Protein AF-A0AAD1WAE6-F1 (afdb_monomer)

Structure (mmCIF, N/CA/C/O backbone):
data_AF-A0AAD1WAE6-F1
#
_entry.id   AF-A0AAD1WAE6-F1
#
loop_
_atom_site.group_PDB
_atom_site.id
_atom_site.type_symbol
_atom_site.label_atom_id
_a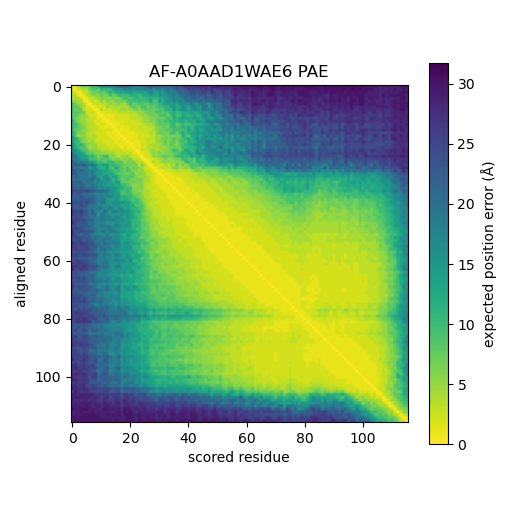tom_site.label_alt_id
_atom_site.label_comp_id
_atom_site.label_asym_id
_atom_site.label_entity_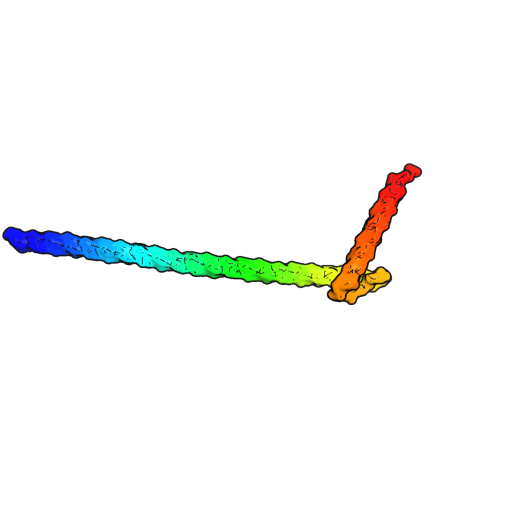id
_atom_site.label_seq_id
_atom_site.pdbx_PDB_ins_code
_atom_site.Cartn_x
_atom_site.Cartn_y
_atom_site.Cartn_z
_atom_site.occupancy
_atom_site.B_iso_or_equiv
_atom_site.auth_seq_id
_atom_site.auth_comp_id
_atom_site.auth_asym_id
_atom_site.auth_atom_id
_atom_site.pdbx_PDB_model_num
ATOM 1 N N . MET A 1 1 ? -56.418 5.401 68.985 1.00 54.66 1 MET A N 1
ATOM 2 C CA . MET A 1 1 ? -55.978 6.412 67.993 1.00 54.66 1 MET A CA 1
ATOM 3 C C . MET A 1 1 ? -54.456 6.433 67.791 1.00 54.66 1 MET A C 1
ATOM 5 O O . MET A 1 1 ? -54.043 6.618 66.658 1.00 54.66 1 MET A O 1
ATOM 9 N N . GLN A 1 2 ? -53.623 6.135 68.802 1.00 54.47 2 GLN A N 1
ATOM 10 C CA . GLN A 1 2 ? -52.150 6.097 68.654 1.00 54.47 2 GLN A CA 1
ATOM 11 C C . GLN A 1 2 ? -51.602 4.968 67.745 1.00 54.47 2 GLN A C 1
ATOM 13 O O . GLN A 1 2 ? -50.632 5.178 67.026 1.00 54.47 2 GLN A O 1
ATOM 18 N N . SER A 1 3 ? -52.222 3.780 67.698 1.00 54.56 3 SER A N 1
ATOM 19 C CA . SER A 1 3 ? -51.707 2.652 66.888 1.00 54.56 3 SER A CA 1
ATOM 20 C C . SER A 1 3 ? -51.822 2.854 65.368 1.00 54.56 3 SER A C 1
ATOM 22 O O . SER A 1 3 ? -51.028 2.311 64.603 1.00 54.56 3 SER A O 1
ATOM 24 N N . THR A 1 4 ? -52.781 3.656 64.905 1.00 58.00 4 THR A N 1
ATOM 25 C CA . THR A 1 4 ? -52.987 3.966 63.480 1.00 58.00 4 THR A CA 1
ATOM 26 C C . THR A 1 4 ? -51.960 4.963 62.930 1.00 58.00 4 THR A C 1
ATOM 28 O O . THR A 1 4 ? -51.526 4.805 61.791 1.00 58.00 4 THR A O 1
ATOM 31 N N . GLU A 1 5 ? -51.497 5.924 63.737 1.00 59.19 5 GLU A N 1
ATOM 32 C CA . GLU A 1 5 ? -50.452 6.889 63.341 1.00 59.19 5 GLU A CA 1
ATOM 33 C C . GLU A 1 5 ? -49.069 6.240 63.226 1.00 59.19 5 GLU A C 1
ATOM 35 O O . GLU A 1 5 ? -48.353 6.476 62.253 1.00 59.19 5 GLU A O 1
ATOM 40 N N . VAL A 1 6 ? -48.720 5.342 64.154 1.00 66.25 6 VAL A N 1
ATOM 41 C CA . VAL A 1 6 ? -47.452 4.587 64.111 1.00 66.25 6 VAL A CA 1
ATOM 42 C C . VAL A 1 6 ? -47.369 3.724 62.845 1.00 66.25 6 VAL A C 1
ATOM 44 O O . VAL A 1 6 ? -46.331 3.655 62.188 1.00 66.25 6 VAL A O 1
ATOM 47 N N . THR A 1 7 ? -48.488 3.114 62.449 1.00 67.50 7 THR A N 1
ATOM 48 C CA . THR A 1 7 ? -48.565 2.274 61.244 1.00 67.50 7 THR A CA 1
ATOM 49 C C . THR A 1 7 ? -48.437 3.098 59.955 1.00 67.50 7 THR A C 1
ATOM 51 O O . THR A 1 7 ? -47.835 2.640 58.981 1.00 67.50 7 THR A O 1
ATOM 54 N N . ALA A 1 8 ? -48.966 4.325 59.940 1.00 72.00 8 ALA A N 1
ATOM 55 C CA . ALA A 1 8 ? -48.829 5.248 58.814 1.00 72.00 8 ALA A CA 1
ATOM 56 C C . ALA A 1 8 ? -47.385 5.760 58.661 1.00 72.00 8 ALA A C 1
ATOM 58 O O . ALA A 1 8 ? -46.851 5.750 57.549 1.00 72.00 8 ALA A O 1
ATOM 59 N N . GLY A 1 9 ? -46.727 6.110 59.772 1.00 78.88 9 GLY A N 1
ATOM 60 C CA . GLY A 1 9 ? -45.317 6.514 59.788 1.00 78.88 9 GLY A CA 1
ATOM 61 C C . GLY A 1 9 ? -44.381 5.407 59.294 1.00 78.88 9 GLY A C 1
ATOM 62 O O . GLY A 1 9 ? -43.537 5.645 58.432 1.00 78.88 9 GLY A O 1
ATOM 63 N N . LEU A 1 10 ? -44.590 4.164 59.743 1.00 80.12 10 LEU A N 1
ATOM 64 C CA . LEU A 1 10 ? -43.820 3.004 59.274 1.00 80.12 10 LEU A CA 1
ATOM 65 C C . LEU A 1 10 ? -43.978 2.759 57.766 1.00 80.12 10 LEU A C 1
ATOM 67 O O . LEU A 1 10 ? -42.992 2.475 57.086 1.00 80.12 10 LEU A O 1
ATOM 71 N N . LYS A 1 11 ? -45.195 2.898 57.219 1.00 78.44 11 LYS A N 1
ATOM 72 C CA . LYS A 1 11 ? -45.441 2.768 55.771 1.00 78.44 11 LYS A CA 1
ATOM 73 C C . LYS A 1 11 ? -44.737 3.857 54.961 1.00 78.44 11 LYS A C 1
ATOM 75 O O . LYS A 1 11 ? -44.166 3.551 53.914 1.00 78.44 11 LYS A O 1
ATOM 80 N N . GLN A 1 12 ? -44.763 5.103 55.435 1.00 86.56 12 GLN A N 1
ATOM 81 C CA . GLN A 1 12 ? -44.077 6.217 54.777 1.00 86.56 12 GLN A CA 1
ATOM 82 C C . GLN A 1 12 ? -42.562 5.985 54.727 1.00 86.56 12 GLN A C 1
ATOM 84 O O . GLN A 1 12 ? -41.936 6.168 53.680 1.00 86.56 12 GLN A O 1
ATOM 89 N N . ASP A 1 13 ? -41.981 5.524 55.833 1.00 86.81 13 ASP A N 1
ATOM 90 C CA . ASP A 1 13 ? -40.538 5.333 55.950 1.00 86.81 13 ASP A CA 1
ATOM 91 C C . ASP A 1 13 ? -40.041 4.115 55.142 1.00 86.81 13 ASP A C 1
ATOM 93 O O . ASP A 1 13 ? -38.991 4.173 54.496 1.00 86.81 13 ASP A O 1
ATOM 97 N N . LEU A 1 14 ? -40.839 3.041 55.067 1.00 84.44 14 LEU A N 1
ATOM 98 C CA . LEU A 1 14 ? -40.616 1.911 54.150 1.00 84.44 14 LEU A CA 1
ATOM 99 C C . LEU A 1 14 ? -40.656 2.342 52.678 1.00 84.44 14 LEU A C 1
ATOM 101 O O . LEU A 1 14 ? -39.777 1.964 51.900 1.00 84.44 14 LEU A O 1
ATOM 105 N N . GLY A 1 15 ? -41.642 3.160 52.296 1.00 83.19 15 GLY A N 1
ATOM 106 C CA . GLY A 1 15 ? -41.752 3.688 50.934 1.00 83.19 15 GLY A CA 1
ATOM 107 C C . GLY A 1 15 ? -40.551 4.552 50.544 1.00 83.19 15 GLY A C 1
ATOM 108 O O . GLY A 1 15 ? -40.018 4.421 49.439 1.00 83.19 15 GLY A O 1
ATOM 109 N N . ARG A 1 16 ? -40.069 5.388 51.471 1.00 87.56 16 ARG A N 1
ATOM 110 C CA . ARG A 1 16 ? -38.866 6.206 51.280 1.00 87.56 16 ARG A CA 1
ATOM 111 C C . ARG A 1 16 ? -37.616 5.341 51.083 1.00 87.56 16 ARG A C 1
ATOM 113 O O . ARG A 1 16 ? -36.928 5.513 50.077 1.00 87.56 16 ARG A O 1
ATOM 120 N N . LYS A 1 17 ? -37.375 4.359 51.961 1.00 85.44 17 LYS A N 1
ATOM 121 C CA . LYS A 1 17 ? -36.233 3.427 51.851 1.00 85.44 17 LYS A CA 1
ATOM 122 C C . LYS A 1 17 ? -36.246 2.635 50.544 1.00 85.44 17 LYS A C 1
ATOM 124 O O . LYS A 1 17 ? -35.204 2.481 49.911 1.00 85.44 17 LYS A O 1
ATOM 129 N N . HIS A 1 18 ? -37.416 2.171 50.099 1.00 83.56 18 HIS A N 1
ATOM 130 C CA . HIS A 1 18 ? -37.528 1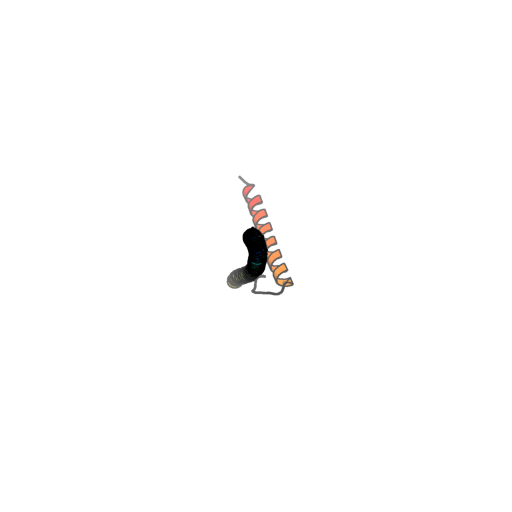.483 48.813 1.00 83.56 18 HIS A CA 1
ATOM 131 C C . HIS A 1 18 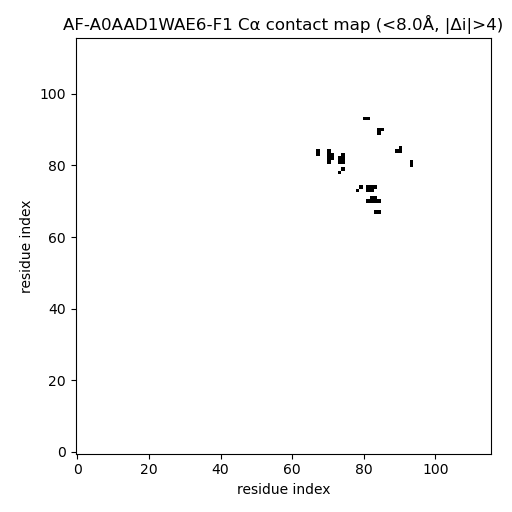? -37.161 2.412 47.645 1.00 83.56 18 HIS A C 1
ATOM 133 O O . HIS A 1 18 ? -36.404 2.007 46.759 1.00 83.56 18 HIS A O 1
ATOM 139 N N . LYS A 1 19 ? -37.657 3.654 47.641 1.00 81.25 19 LYS A N 1
ATOM 140 C CA . LYS A 1 19 ? -37.374 4.628 46.577 1.00 81.25 19 LYS A CA 1
ATOM 141 C C . LYS A 1 19 ? -35.886 4.994 46.514 1.00 81.25 19 LYS A C 1
ATOM 143 O O . LYS A 1 19 ? -35.329 5.078 45.421 1.00 81.25 19 LYS A O 1
ATOM 148 N N . GLU A 1 20 ? -35.237 5.145 47.667 1.00 83.19 20 GLU A N 1
ATOM 149 C CA . GLU A 1 20 ? -33.788 5.373 47.784 1.00 83.19 20 GLU A CA 1
ATOM 150 C C . GLU A 1 20 ? -32.978 4.177 47.253 1.00 83.19 20 GLU A C 1
ATOM 152 O O . GLU A 1 20 ? -32.089 4.356 46.416 1.00 83.19 20 GLU A O 1
ATOM 157 N N . ALA A 1 21 ? -33.337 2.949 47.644 1.00 73.19 21 ALA A N 1
ATOM 158 C CA . ALA A 1 21 ? -32.698 1.728 47.145 1.00 73.19 21 ALA A CA 1
ATOM 159 C C . ALA A 1 21 ? -32.877 1.555 45.623 1.00 73.19 21 ALA A C 1
ATOM 161 O O . ALA A 1 21 ? -31.933 1.211 44.909 1.00 73.19 21 ALA A O 1
ATOM 162 N N . GLN A 1 22 ? -34.069 1.856 45.101 1.00 74.50 22 GLN A N 1
ATOM 163 C CA . GLN A 1 22 ? -34.356 1.804 43.667 1.00 74.50 22 GLN A CA 1
ATOM 164 C C . GLN A 1 22 ? -33.536 2.843 42.887 1.00 74.50 22 GLN A C 1
ATOM 166 O O . GLN A 1 22 ? -33.040 2.546 41.798 1.00 74.50 22 GLN A O 1
ATOM 171 N N . GLN A 1 23 ? -33.375 4.053 43.425 1.00 80.69 23 GLN A N 1
ATOM 172 C CA . GLN A 1 23 ? -32.588 5.107 42.788 1.00 80.69 23 GLN A CA 1
ATOM 173 C C . GLN A 1 23 ? -31.095 4.757 42.750 1.00 80.69 23 GLN A C 1
ATOM 175 O O . GLN A 1 23 ? -30.458 4.941 41.714 1.00 80.69 23 GLN A O 1
ATOM 180 N N . SER A 1 24 ? -30.565 4.184 43.833 1.00 73.00 24 SER A N 1
ATOM 181 C CA . SER A 1 24 ? -29.182 3.694 43.895 1.00 73.00 24 SER A CA 1
ATOM 182 C C . SER A 1 24 ? -28.916 2.579 42.869 1.00 73.00 24 SER A C 1
ATOM 184 O O . SER A 1 24 ? -27.917 2.612 42.144 1.00 73.00 24 SER A O 1
ATOM 186 N N . CYS A 1 25 ? -29.855 1.640 42.716 1.00 69.75 25 CYS A N 1
ATOM 187 C CA . CYS A 1 25 ? -29.758 0.582 41.710 1.00 69.75 25 CYS A CA 1
ATOM 188 C C . CYS A 1 25 ? -29.768 1.143 40.274 1.00 69.75 25 CYS A C 1
ATOM 190 O O . CYS A 1 25 ? -28.963 0.726 39.442 1.00 69.75 25 CYS A O 1
ATOM 192 N N . LYS A 1 26 ? -30.597 2.158 39.984 1.00 77.69 26 LYS A N 1
ATOM 193 C CA . LYS A 1 26 ? -30.599 2.840 38.674 1.00 77.69 26 LYS A CA 1
ATOM 194 C C . LYS A 1 26 ? -29.253 3.489 38.357 1.00 77.69 26 LYS A C 1
ATOM 196 O O . LYS A 1 26 ? -28.755 3.338 37.244 1.00 77.69 26 LYS A O 1
ATOM 201 N N . THR A 1 27 ? -28.654 4.193 39.317 1.00 75.06 27 THR A N 1
ATOM 202 C CA . THR A 1 27 ? -27.348 4.839 39.117 1.00 75.06 27 THR A CA 1
ATOM 203 C C . THR A 1 27 ? -26.231 3.820 38.913 1.00 75.06 27 THR A C 1
ATOM 205 O O . THR A 1 27 ? -25.389 4.016 38.039 1.00 75.06 27 THR A O 1
ATOM 208 N N . HIS A 1 28 ? -26.262 2.705 39.649 1.00 78.44 28 HIS A N 1
ATOM 209 C CA . HIS A 1 28 ? -25.283 1.629 39.516 1.00 78.44 28 HIS A CA 1
ATOM 210 C C . HIS A 1 28 ? -25.392 0.911 38.163 1.00 78.44 28 HIS A C 1
ATOM 212 O O . HIS A 1 28 ? -24.392 0.731 37.467 1.00 78.44 28 HIS A O 1
ATOM 218 N N . ASN A 1 29 ? -26.610 0.583 37.726 1.00 83.06 29 ASN A N 1
ATOM 219 C CA . ASN A 1 29 ? -26.836 -0.040 36.421 1.00 83.06 29 ASN A CA 1
ATOM 220 C C . ASN A 1 29 ? -26.363 0.872 35.281 1.00 83.06 29 ASN A C 1
ATOM 222 O O . ASN A 1 29 ? -25.728 0.405 34.337 1.00 83.06 29 ASN A O 1
ATOM 226 N N . MET A 1 30 ? -26.591 2.184 35.400 1.00 84.69 30 MET A N 1
ATOM 227 C CA . MET A 1 30 ? -26.072 3.153 34.436 1.00 84.69 30 MET A CA 1
ATOM 228 C C . MET A 1 30 ? -24.545 3.245 34.440 1.00 84.69 30 MET A C 1
ATOM 230 O O . MET A 1 30 ? -23.956 3.379 33.367 1.00 84.69 30 MET A O 1
ATOM 234 N N . SER A 1 31 ? -23.887 3.168 35.601 1.00 85.94 31 SER A N 1
ATOM 235 C CA . SER A 1 31 ? -22.419 3.166 35.650 1.00 85.94 31 SER A CA 1
ATOM 236 C C . SER A 1 31 ? -21.825 1.905 35.028 1.00 85.94 31 SER A C 1
ATOM 238 O O . SER A 1 31 ? -20.862 2.000 34.273 1.00 85.94 31 SER A O 1
ATOM 240 N N . VAL A 1 32 ? -22.432 0.740 35.277 1.00 90.12 32 VAL A N 1
ATOM 241 C CA . VAL A 1 32 ? -21.994 -0.537 34.694 1.00 90.12 32 VAL A CA 1
ATOM 242 C C . VAL A 1 32 ? -22.163 -0.521 33.177 1.00 90.12 32 VAL A C 1
ATOM 244 O O . VAL A 1 32 ? -21.236 -0.887 32.457 1.00 90.12 32 VAL A O 1
ATOM 247 N N . LEU A 1 33 ? -23.305 -0.036 32.683 1.00 89.00 33 LEU A N 1
ATOM 248 C CA . LEU A 1 33 ? -23.568 0.056 31.249 1.00 89.00 33 LEU A CA 1
ATOM 249 C C . LEU A 1 33 ? -22.589 1.006 30.547 1.00 89.00 33 LEU A C 1
ATOM 251 O O . LEU A 1 33 ? -22.041 0.652 29.508 1.00 89.00 33 LEU A O 1
ATOM 255 N N . LYS A 1 34 ? -22.313 2.179 31.132 1.00 90.44 34 LYS A N 1
ATOM 256 C CA . LYS A 1 34 ? -21.314 3.115 30.593 1.00 90.44 34 LYS A CA 1
ATOM 257 C C . LYS A 1 34 ? -19.913 2.511 30.574 1.00 90.44 34 LYS A C 1
ATOM 259 O O . LYS A 1 34 ? -19.212 2.662 29.583 1.00 90.44 34 LYS A O 1
ATOM 264 N N . ALA A 1 35 ? -19.516 1.806 31.632 1.00 91.25 35 ALA A N 1
ATOM 265 C CA . ALA A 1 35 ? -18.216 1.140 31.686 1.00 91.25 35 ALA A CA 1
ATOM 266 C C . ALA A 1 35 ? -18.102 -0.004 30.663 1.00 91.25 35 ALA A C 1
ATOM 268 O O . ALA A 1 35 ? -17.034 -0.226 30.100 1.00 91.25 35 ALA A O 1
ATOM 269 N N . ALA A 1 36 ? -19.191 -0.731 30.402 1.00 91.38 36 ALA A N 1
ATOM 270 C CA . ALA A 1 36 ? -19.236 -1.724 29.334 1.00 91.38 36 ALA A CA 1
ATOM 271 C C . ALA A 1 36 ? -19.112 -1.057 27.957 1.00 91.38 36 ALA A C 1
ATOM 273 O O . ALA A 1 36 ? -18.220 -1.416 27.201 1.00 91.38 36 ALA A O 1
ATOM 274 N N . GLN A 1 37 ? -19.922 -0.033 27.673 1.00 93.62 37 GLN A N 1
ATOM 275 C CA . GLN A 1 37 ? -19.868 0.708 26.410 1.00 93.62 37 GLN A CA 1
ATOM 276 C C . GLN A 1 37 ? -18.489 1.334 26.157 1.00 93.62 37 GLN A C 1
ATOM 278 O O . GLN A 1 37 ? -18.003 1.288 25.033 1.00 93.62 37 GLN A O 1
ATOM 283 N N . GLN A 1 38 ? -17.853 1.892 27.190 1.00 94.69 38 GLN A N 1
ATOM 284 C CA . GLN A 1 38 ? -16.517 2.475 27.081 1.00 94.69 38 GLN A CA 1
ATOM 285 C C . GLN A 1 38 ? -15.469 1.414 26.722 1.00 94.69 38 GLN A C 1
ATOM 287 O O . GLN A 1 38 ? -14.671 1.634 25.818 1.00 94.69 38 GLN A O 1
ATOM 292 N N . ARG A 1 39 ? -15.516 0.237 27.361 1.00 95.62 39 ARG A N 1
ATOM 293 C CA . ARG A 1 39 ? -14.619 -0.880 27.022 1.00 95.62 39 ARG A CA 1
ATOM 294 C C . ARG A 1 39 ? -14.846 -1.407 25.608 1.00 95.62 39 ARG A C 1
ATOM 296 O O . ARG A 1 39 ? -13.879 -1.704 24.916 1.00 95.62 39 ARG A O 1
ATOM 303 N N . GLU A 1 40 ? -16.101 -1.513 25.176 1.00 95.12 40 GLU A N 1
ATOM 304 C CA . GLU A 1 40 ? -16.429 -1.915 23.803 1.00 95.12 40 GLU A CA 1
ATOM 305 C C . GLU A 1 40 ? -15.905 -0.895 22.784 1.00 95.12 40 GLU A C 1
ATOM 307 O O . GLU A 1 40 ? -15.336 -1.280 21.765 1.00 95.12 40 GLU A O 1
ATOM 312 N N . LEU A 1 41 ? -16.036 0.404 23.075 1.00 95.56 41 LEU A N 1
ATOM 313 C CA . LEU A 1 41 ? -15.513 1.467 22.219 1.00 95.56 41 LEU A CA 1
ATOM 314 C C . LEU A 1 41 ? -13.983 1.416 22.130 1.00 95.56 41 LEU A C 1
ATOM 316 O O . LEU A 1 41 ? -13.441 1.424 21.030 1.00 95.56 41 LEU A O 1
ATOM 320 N N . GLU A 1 42 ? -13.293 1.289 23.263 1.00 96.94 42 GLU A N 1
ATOM 321 C CA . GLU A 1 42 ? -11.831 1.158 23.311 1.00 96.94 42 GLU A CA 1
ATOM 322 C C . GLU A 1 42 ? -11.342 -0.093 22.569 1.00 96.94 42 GLU A C 1
ATOM 324 O O . GLU A 1 42 ? -10.365 -0.038 21.820 1.00 96.94 42 GLU A O 1
ATOM 329 N N . SER A 1 43 ? -12.039 -1.221 22.732 1.00 96.06 43 SER A N 1
ATOM 330 C CA . SER A 1 43 ? -11.729 -2.460 22.016 1.00 96.06 43 SER A CA 1
ATOM 331 C C . SER A 1 43 ? -11.915 -2.302 20.507 1.00 96.06 43 SER A C 1
ATOM 333 O O . SER A 1 43 ? -11.061 -2.736 19.729 1.00 96.06 43 SER A O 1
ATOM 335 N N . LEU A 1 44 ? -12.996 -1.642 20.086 1.00 95.50 44 LEU A N 1
ATOM 336 C CA . LEU A 1 44 ? -13.262 -1.365 18.680 1.00 95.50 44 LEU A CA 1
ATOM 337 C C . LEU A 1 44 ? -12.209 -0.426 18.082 1.00 95.50 44 LEU A C 1
ATOM 339 O O . LEU A 1 44 ? -11.680 -0.718 17.012 1.00 95.50 44 LEU A O 1
ATOM 343 N N . GLU A 1 45 ? -11.865 0.662 18.772 1.00 96.94 45 GLU A N 1
ATOM 344 C CA . GLU A 1 45 ? -10.816 1.594 18.344 1.00 96.94 45 GLU A CA 1
ATOM 345 C C . GLU A 1 45 ? -9.459 0.900 18.210 1.00 96.94 45 GLU A C 1
ATOM 347 O O . GLU A 1 45 ? -8.738 1.130 17.235 1.00 96.94 45 GLU A O 1
ATOM 352 N N . HIS A 1 46 ? -9.115 0.026 19.158 1.00 97.25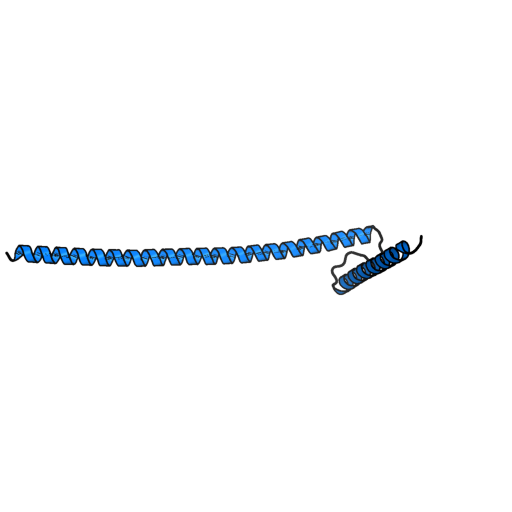 46 HIS A N 1
ATOM 353 C CA . HIS A 1 46 ? -7.902 -0.780 19.078 1.00 97.25 46 HIS A CA 1
ATOM 354 C C . HIS A 1 46 ? -7.927 -1.696 17.850 1.00 97.25 46 HIS A C 1
ATOM 356 O O . HIS A 1 46 ? -6.947 -1.760 17.108 1.00 97.25 46 HIS A O 1
ATOM 362 N N . ARG A 1 47 ? -9.046 -2.385 17.603 1.00 97.75 47 ARG A N 1
ATOM 363 C CA . ARG A 1 47 ? -9.177 -3.290 16.455 1.00 97.75 47 ARG A CA 1
ATOM 364 C C . ARG A 1 47 ? -9.070 -2.548 15.123 1.00 97.75 47 ARG A C 1
ATOM 366 O O . ARG A 1 47 ? -8.352 -3.011 14.249 1.00 97.75 47 ARG A O 1
ATOM 373 N N . ILE A 1 48 ? -9.703 -1.381 14.994 1.00 97.62 48 ILE A N 1
ATOM 374 C CA . ILE A 1 48 ? -9.610 -0.542 13.787 1.00 97.62 48 ILE A CA 1
ATOM 375 C C . ILE A 1 48 ? -8.160 -0.123 13.525 1.00 97.62 48 ILE A C 1
ATOM 377 O O . ILE A 1 48 ? -7.693 -0.209 12.393 1.00 97.62 48 ILE A O 1
ATOM 381 N N . LYS A 1 49 ? -7.428 0.311 14.561 1.00 98.06 49 LYS A N 1
ATOM 382 C CA . LYS A 1 49 ? -6.011 0.687 14.418 1.00 98.06 49 LYS A CA 1
ATOM 383 C C . LYS A 1 49 ? -5.151 -0.490 13.969 1.00 98.06 49 LYS A C 1
ATOM 385 O O . LYS A 1 49 ? -4.278 -0.314 13.125 1.00 98.06 49 LYS A O 1
ATOM 390 N N . GLU A 1 50 ? -5.405 -1.674 14.514 1.00 98.25 50 GLU A N 1
ATOM 391 C CA . GLU A 1 50 ? -4.684 -2.888 14.139 1.00 98.25 50 GLU A CA 1
ATOM 392 C C . GLU A 1 50 ? -4.985 -3.301 12.692 1.00 98.25 50 GLU A C 1
ATOM 394 O O . GLU A 1 50 ? -4.067 -3.571 11.923 1.00 98.25 50 GLU A O 1
ATOM 399 N N . GLU A 1 51 ? -6.260 -3.289 12.295 1.00 97.88 51 GLU A N 1
ATOM 400 C CA . GLU A 1 51 ? -6.687 -3.575 10.922 1.00 97.88 51 GLU A CA 1
ATOM 401 C C . GLU A 1 51 ? -6.086 -2.584 9.921 1.00 97.88 51 GLU A C 1
ATOM 403 O O . GLU A 1 51 ? -5.593 -3.005 8.873 1.00 97.88 51 GLU A O 1
ATOM 408 N N . GLN A 1 52 ? -6.054 -1.291 10.259 1.00 98.19 52 GLN A N 1
ATOM 409 C CA . GLN A 1 52 ? -5.403 -0.276 9.434 1.00 98.19 52 GLN A CA 1
ATOM 410 C C . GLN A 1 52 ? -3.904 -0.556 9.286 1.00 98.19 52 GLN A C 1
ATOM 412 O O . GLN A 1 52 ? -3.391 -0.532 8.171 1.00 98.19 52 GLN A O 1
ATOM 417 N N . ARG A 1 53 ? -3.207 -0.887 10.383 1.00 98.38 53 ARG A N 1
ATOM 418 C CA . ARG A 1 53 ? -1.771 -1.204 10.337 1.00 98.38 53 ARG A CA 1
ATOM 419 C C . ARG A 1 53 ? -1.492 -2.414 9.447 1.00 98.38 53 ARG A C 1
ATOM 421 O O . ARG A 1 53 ? -0.619 -2.352 8.589 1.00 98.38 53 ARG A O 1
ATOM 428 N N . MET A 1 54 ? -2.261 -3.492 9.611 1.00 98.38 54 MET A N 1
ATOM 429 C CA . MET A 1 54 ? -2.127 -4.697 8.784 1.00 98.38 54 MET A CA 1
ATOM 430 C C . MET A 1 54 ? -2.408 -4.413 7.305 1.00 98.38 54 MET A C 1
ATOM 432 O O . MET A 1 54 ? -1.765 -4.991 6.428 1.00 98.38 54 MET A O 1
ATOM 436 N N . MET A 1 55 ? -3.368 -3.532 7.015 1.00 98.44 55 MET A N 1
ATOM 437 C CA . MET A 1 55 ? -3.663 -3.109 5.649 1.00 98.44 55 MET A CA 1
ATOM 438 C C . MET A 1 55 ? -2.487 -2.345 5.038 1.00 98.44 55 MET A C 1
ATOM 440 O O . MET A 1 55 ? -2.078 -2.674 3.927 1.00 98.44 55 MET A O 1
ATOM 444 N N . ASP A 1 56 ? -1.919 -1.380 5.762 1.00 98.56 56 ASP A N 1
ATOM 445 C CA . ASP A 1 56 ? -0.780 -0.586 5.290 1.00 98.56 56 ASP A CA 1
ATOM 446 C C . ASP A 1 56 ? 0.452 -1.473 5.042 1.00 98.56 56 ASP A C 1
ATOM 448 O O . ASP A 1 56 ? 1.082 -1.379 3.986 1.00 98.56 56 ASP A O 1
ATOM 452 N N . GLU A 1 57 ? 0.752 -2.399 5.960 1.00 98.44 57 GLU A N 1
ATOM 453 C CA . GLU A 1 57 ? 1.821 -3.397 5.799 1.00 98.44 57 GLU A CA 1
ATOM 454 C C . GLU A 1 57 ? 1.604 -4.250 4.541 1.00 98.44 57 GLU A C 1
ATOM 456 O O . GLU A 1 57 ? 2.521 -4.441 3.738 1.00 98.44 57 GLU A O 1
ATOM 461 N N . LYS A 1 58 ? 0.372 -4.723 4.322 1.00 98.38 58 LYS A N 1
ATOM 462 C CA . LYS A 1 58 ? 0.024 -5.510 3.136 1.00 98.38 58 LYS A CA 1
ATOM 463 C C . LYS A 1 58 ? 0.190 -4.707 1.844 1.00 98.38 58 LYS A C 1
ATOM 465 O O . LYS A 1 58 ? 0.707 -5.249 0.870 1.00 98.38 58 LYS A O 1
ATOM 470 N N . ILE A 1 59 ? -0.222 -3.440 1.827 1.00 98.56 59 ILE A N 1
ATOM 471 C CA . ILE A 1 59 ? -0.079 -2.567 0.653 1.00 98.56 59 ILE A CA 1
ATOM 472 C C . ILE A 1 59 ? 1.398 -2.409 0.288 1.00 98.56 59 ILE A C 1
ATOM 474 O O . ILE A 1 59 ? 1.747 -2.554 -0.881 1.00 98.56 59 ILE A O 1
ATOM 478 N N . VAL A 1 60 ? 2.271 -2.155 1.267 1.00 98.31 60 VAL A N 1
ATOM 479 C CA . VAL A 1 60 ? 3.717 -2.021 1.021 1.00 98.31 60 VAL A CA 1
ATOM 480 C C . VAL A 1 60 ? 4.294 -3.307 0.430 1.00 98.31 60 VAL A C 1
ATOM 482 O O . VAL A 1 60 ? 4.974 -3.250 -0.590 1.00 98.31 60 VAL A O 1
ATOM 485 N N . LEU A 1 61 ? 3.954 -4.470 0.994 1.00 98.06 61 LEU A N 1
ATOM 486 C CA . LEU A 1 61 ? 4.421 -5.762 0.477 1.00 98.06 61 LEU A CA 1
ATOM 487 C C . LEU A 1 61 ? 3.948 -6.032 -0.958 1.00 98.06 61 LEU A C 1
ATOM 489 O O . LEU A 1 61 ? 4.713 -6.528 -1.785 1.00 98.06 61 LEU A O 1
ATOM 493 N N . GLU A 1 62 ? 2.694 -5.704 -1.275 1.00 98.44 62 GLU A N 1
ATOM 494 C CA . GLU A 1 62 ? 2.171 -5.849 -2.635 1.00 98.44 62 GLU A CA 1
ATOM 495 C C . GLU A 1 62 ? 2.870 -4.898 -3.616 1.00 98.44 62 GLU A C 1
ATOM 497 O O . GLU A 1 62 ? 3.164 -5.297 -4.746 1.00 98.44 62 GLU A O 1
ATOM 502 N N . LEU A 1 63 ? 3.177 -3.666 -3.200 1.00 98.06 63 LEU A N 1
ATOM 503 C CA . LEU A 1 63 ? 3.929 -2.708 -4.012 1.00 98.06 63 LEU A CA 1
ATOM 504 C C . LEU A 1 63 ? 5.365 -3.180 -4.266 1.00 98.06 63 LEU A C 1
ATOM 506 O O . LEU A 1 63 ? 5.810 -3.147 -5.415 1.00 98.06 63 LEU A O 1
ATOM 510 N N . ASP A 1 64 ? 6.056 -3.684 -3.246 1.00 97.12 64 ASP A N 1
ATOM 511 C CA . ASP A 1 64 ? 7.407 -4.237 -3.388 1.00 97.12 64 ASP A CA 1
ATOM 512 C C . ASP A 1 64 ? 7.415 -5.430 -4.352 1.00 97.12 64 ASP A C 1
ATOM 514 O O . ASP A 1 64 ? 8.254 -5.506 -5.254 1.00 97.12 64 ASP A O 1
ATOM 518 N N . GLN A 1 65 ? 6.425 -6.324 -4.247 1.00 98.19 65 GLN A N 1
ATOM 519 C CA . GLN A 1 65 ? 6.282 -7.435 -5.187 1.00 98.19 65 GLN A CA 1
ATOM 520 C C . GLN A 1 65 ? 6.074 -6.940 -6.624 1.00 98.19 65 GLN A C 1
ATOM 522 O O . GLN A 1 65 ? 6.665 -7.486 -7.558 1.00 98.19 65 GLN A O 1
ATOM 527 N N . LYS A 1 66 ? 5.284 -5.877 -6.827 1.00 98.19 66 LYS A N 1
ATOM 528 C CA . LYS A 1 66 ? 5.114 -5.277 -8.160 1.00 98.19 66 LYS A CA 1
ATOM 529 C C . LYS A 1 66 ? 6.413 -4.700 -8.710 1.00 98.19 66 LYS A C 1
ATOM 531 O O . LYS A 1 66 ? 6.649 -4.838 -9.911 1.00 98.19 66 LYS A O 1
ATOM 536 N N . VAL A 1 67 ? 7.250 -4.087 -7.875 1.00 97.19 67 VAL A N 1
ATOM 537 C CA . VAL A 1 67 ? 8.575 -3.602 -8.293 1.00 97.19 67 VAL A CA 1
ATOM 538 C C . VAL A 1 67 ? 9.453 -4.770 -8.744 1.00 97.19 67 VAL A C 1
ATOM 540 O O . VAL A 1 67 ? 10.044 -4.703 -9.823 1.00 97.19 67 VAL A O 1
ATOM 543 N N . ILE A 1 68 ? 9.469 -5.871 -7.989 1.00 97.75 68 ILE A N 1
ATOM 544 C CA . ILE A 1 68 ? 10.229 -7.081 -8.342 1.00 97.75 68 ILE A CA 1
ATOM 545 C C . ILE A 1 68 ? 9.746 -7.668 -9.675 1.00 97.75 68 ILE A C 1
ATOM 547 O O . ILE A 1 68 ? 10.561 -7.982 -10.544 1.00 97.75 68 ILE A O 1
ATOM 551 N N . ASP A 1 69 ? 8.432 -7.787 -9.876 1.00 98.38 69 ASP A N 1
ATOM 552 C CA . ASP A 1 69 ? 7.858 -8.321 -11.118 1.00 98.38 69 ASP A CA 1
ATOM 553 C C . ASP A 1 69 ? 8.242 -7.456 -12.335 1.00 98.38 69 ASP A C 1
ATOM 555 O O . ASP A 1 69 ? 8.586 -7.975 -13.406 1.00 98.38 69 ASP A O 1
ATOM 559 N N . GLN A 1 70 ? 8.220 -6.128 -12.173 1.00 97.44 70 GLN A N 1
ATOM 560 C CA . GLN A 1 70 ? 8.627 -5.172 -13.207 1.00 97.44 70 GLN A CA 1
ATOM 561 C C . GLN A 1 70 ? 10.123 -5.280 -13.520 1.00 97.44 70 GLN A C 1
ATOM 563 O O . GLN A 1 70 ? 10.487 -5.387 -14.694 1.00 97.44 70 GLN A O 1
ATOM 568 N N . GLN A 1 71 ? 10.983 -5.322 -12.499 1.00 98.00 71 GLN A N 1
ATOM 569 C CA . GLN A 1 71 ? 12.424 -5.527 -12.676 1.00 98.00 71 GLN A CA 1
ATOM 570 C C . GLN A 1 71 ? 12.716 -6.861 -13.370 1.00 98.00 71 GLN A C 1
ATOM 572 O O . GLN A 1 71 ? 13.472 -6.886 -14.338 1.00 98.00 71 GLN A O 1
ATOM 577 N N . SER A 1 72 ? 12.064 -7.951 -12.947 1.00 98.19 72 SER A N 1
ATOM 578 C CA . SER A 1 72 ? 12.229 -9.274 -13.561 1.00 98.19 72 SER A CA 1
ATOM 579 C C . SER A 1 72 ? 11.836 -9.268 -15.036 1.00 98.19 72 SER A C 1
ATOM 581 O O . SER A 1 72 ? 12.492 -9.904 -15.861 1.00 98.19 72 SER A O 1
ATOM 583 N N . THR A 1 73 ? 10.775 -8.542 -15.386 1.00 98.19 73 THR A N 1
ATOM 584 C CA . THR A 1 73 ? 10.333 -8.404 -16.778 1.00 98.19 73 THR A CA 1
ATOM 585 C C . THR A 1 73 ? 11.379 -7.672 -17.621 1.00 98.19 73 THR A C 1
ATOM 587 O O . THR A 1 73 ? 11.722 -8.144 -18.704 1.00 98.19 73 THR A O 1
ATOM 590 N N . LEU A 1 74 ? 11.918 -6.553 -17.124 1.00 97.38 74 LEU A N 1
ATOM 591 C CA . LEU A 1 74 ? 12.937 -5.764 -17.828 1.00 97.38 74 LEU A CA 1
ATOM 592 C C . LEU A 1 74 ? 14.263 -6.521 -17.972 1.00 97.38 74 LEU A C 1
ATOM 594 O O . LEU A 1 74 ? 14.863 -6.506 -19.047 1.00 97.38 74 LEU A O 1
ATOM 598 N N . GLU A 1 75 ? 14.680 -7.229 -16.925 1.00 97.31 75 GLU A N 1
ATOM 599 C CA . GLU A 1 75 ? 15.883 -8.063 -16.928 1.00 97.31 75 GLU A CA 1
ATOM 600 C C . GLU A 1 75 ? 15.767 -9.205 -17.945 1.00 97.31 75 GLU A C 1
ATOM 602 O O . GLU A 1 75 ? 16.646 -9.385 -18.788 1.00 97.31 75 GLU A O 1
ATOM 607 N N . LYS A 1 76 ? 14.643 -9.936 -17.942 1.00 97.50 76 LYS A N 1
ATOM 608 C CA . LYS A 1 76 ? 14.382 -11.023 -18.904 1.00 97.50 76 LYS A CA 1
ATOM 609 C C . LYS A 1 76 ? 14.280 -10.530 -20.344 1.00 97.50 76 LYS A C 1
ATOM 611 O O . LYS A 1 76 ? 14.638 -11.265 -21.260 1.00 97.50 76 LYS A O 1
ATOM 616 N N . ALA A 1 77 ? 13.801 -9.306 -20.552 1.00 97.31 77 ALA A N 1
ATOM 617 C CA . ALA A 1 77 ? 13.788 -8.660 -21.861 1.00 97.31 77 ALA A CA 1
ATOM 618 C C . ALA A 1 77 ? 15.178 -8.150 -22.297 1.00 97.31 77 ALA A C 1
ATOM 620 O O . ALA A 1 77 ? 15.326 -7.691 -23.429 1.00 97.31 77 ALA A O 1
ATOM 621 N N . GLY A 1 78 ? 16.194 -8.230 -21.430 1.00 95.00 78 GLY A N 1
ATOM 622 C CA . GLY A 1 78 ? 17.559 -7.797 -21.723 1.00 95.00 78 GLY A CA 1
ATOM 623 C C . GLY A 1 78 ? 17.728 -6.278 -21.755 1.00 95.00 78 GLY A C 1
ATOM 624 O O . GLY A 1 78 ? 18.646 -5.776 -22.409 1.00 95.00 78 GLY A O 1
ATOM 625 N N . VAL A 1 79 ? 16.848 -5.524 -21.085 1.00 95.12 79 VAL A N 1
ATOM 626 C CA . VAL A 1 79 ? 16.944 -4.061 -21.053 1.00 95.12 79 VAL A CA 1
ATOM 627 C C . VAL A 1 79 ? 18.167 -3.662 -20.228 1.00 95.12 79 VAL A C 1
ATOM 629 O O . VAL A 1 79 ? 18.255 -3.925 -19.031 1.00 95.12 79 VAL A O 1
ATOM 632 N N . SER A 1 80 ? 19.130 -3.010 -20.877 1.00 92.69 80 SER A N 1
ATOM 633 C CA . SER A 1 80 ? 20.384 -2.609 -20.236 1.00 92.69 80 SER A CA 1
ATOM 634 C C . SER A 1 80 ? 20.147 -1.656 -19.061 1.00 92.69 80 SER A C 1
ATOM 636 O O . SER A 1 80 ? 19.357 -0.720 -19.163 1.00 92.69 80 SER A O 1
ATOM 638 N N . GLY A 1 81 ? 20.864 -1.881 -17.958 1.00 93.50 81 GLY A N 1
ATOM 639 C CA . GLY A 1 81 ? 20.732 -1.088 -16.731 1.00 93.50 81 GLY A CA 1
ATOM 640 C C . GLY A 1 81 ? 19.608 -1.540 -15.794 1.00 93.50 81 GLY A C 1
ATOM 641 O O . GLY A 1 81 ? 19.476 -0.963 -14.717 1.00 93.50 81 GLY A O 1
ATOM 642 N N . PHE A 1 82 ? 18.842 -2.576 -16.157 1.00 97.06 82 PHE A N 1
ATOM 643 C CA . PHE A 1 82 ? 17.782 -3.144 -15.324 1.00 97.06 82 PHE A CA 1
ATOM 644 C C . PHE A 1 82 ? 18.087 -4.595 -14.953 1.00 97.06 82 PHE A C 1
ATOM 646 O O . PHE A 1 82 ? 18.334 -5.440 -15.808 1.00 97.06 82 PHE A O 1
ATOM 653 N N . TYR A 1 83 ? 18.065 -4.853 -13.653 1.00 97.31 83 TYR A N 1
ATOM 654 C CA . TYR A 1 83 ? 18.233 -6.150 -13.004 1.00 97.31 83 TYR A CA 1
ATOM 655 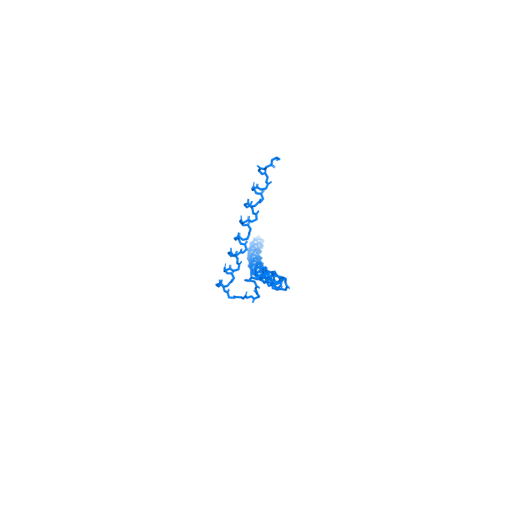C C . TYR A 1 83 ? 17.503 -6.095 -11.658 1.00 97.31 83 TYR A C 1
ATOM 657 O O . TYR A 1 83 ? 17.209 -5.001 -11.158 1.00 97.31 83 TYR A O 1
ATOM 665 N N . ILE A 1 84 ? 17.184 -7.247 -11.072 1.00 97.50 84 ILE A N 1
ATOM 666 C CA . ILE A 1 84 ? 16.491 -7.285 -9.777 1.00 97.50 84 ILE A CA 1
ATOM 667 C C . ILE A 1 84 ? 17.437 -6.774 -8.682 1.00 97.50 84 ILE A C 1
ATOM 669 O O . ILE A 1 84 ? 18.526 -7.313 -8.491 1.00 97.50 84 ILE A O 1
ATOM 673 N N . THR A 1 85 ? 17.025 -5.740 -7.949 1.00 97.31 85 THR A N 1
ATOM 674 C CA . THR A 1 85 ? 17.814 -5.162 -6.850 1.00 97.31 85 THR A CA 1
ATOM 675 C C . THR A 1 85 ? 16.918 -4.520 -5.802 1.00 97.31 85 THR A C 1
ATOM 677 O O . THR A 1 85 ? 15.903 -3.908 -6.128 1.00 97.31 85 THR A O 1
ATOM 680 N N . THR A 1 86 ? 17.321 -4.638 -4.538 1.00 96.19 86 THR A N 1
ATOM 681 C CA . THR A 1 86 ? 16.704 -3.967 -3.383 1.00 96.19 86 THR A CA 1
ATOM 682 C C . THR A 1 86 ? 17.592 -2.856 -2.816 1.00 96.19 86 THR A C 1
ATOM 684 O O . THR A 1 86 ? 17.235 -2.221 -1.824 1.00 96.19 86 THR A O 1
ATOM 687 N N . ASN A 1 87 ? 18.753 -2.595 -3.431 1.00 97.44 87 ASN A N 1
ATOM 688 C CA . ASN A 1 87 ? 19.643 -1.520 -3.009 1.00 97.44 87 ASN A CA 1
ATOM 689 C C . ASN A 1 87 ? 18.988 -0.155 -3.316 1.00 97.44 87 ASN A C 1
ATOM 691 O O . ASN A 1 87 ? 18.736 0.139 -4.487 1.00 97.44 87 ASN A O 1
ATOM 695 N N . PRO A 1 88 ? 18.762 0.724 -2.318 1.00 96.88 88 PRO A N 1
ATOM 696 C CA . PRO A 1 88 ? 18.091 2.011 -2.524 1.00 96.88 88 PRO A CA 1
ATOM 697 C C . PRO A 1 88 ? 18.766 2.918 -3.561 1.00 96.88 88 PRO A C 1
ATOM 699 O O . PRO A 1 88 ? 18.092 3.645 -4.297 1.00 96.88 88 PRO A O 1
ATOM 702 N N . GLN A 1 89 ? 20.099 2.886 -3.635 1.00 97.81 89 GLN A N 1
ATOM 703 C CA . GLN A 1 89 ? 20.862 3.704 -4.580 1.00 97.81 89 GLN A CA 1
ATOM 704 C C . GLN A 1 89 ? 20.655 3.216 -6.017 1.00 97.81 89 GLN A C 1
ATOM 706 O O . GLN A 1 89 ? 20.447 4.019 -6.927 1.00 97.81 89 GLN A O 1
ATOM 711 N N . GLU A 1 90 ? 20.650 1.898 -6.213 1.00 97.69 90 GLU A N 1
ATOM 712 C CA . GLU A 1 90 ? 20.415 1.275 -7.516 1.00 97.69 90 GLU A CA 1
ATOM 713 C C . GLU A 1 90 ? 18.955 1.416 -7.953 1.00 97.69 90 GLU A C 1
ATOM 715 O O . GLU A 1 90 ? 18.699 1.727 -9.113 1.00 97.69 90 GLU A O 1
ATOM 720 N N . LEU A 1 91 ? 17.999 1.294 -7.025 1.00 97.31 91 LEU A N 1
ATOM 721 C CA . LEU A 1 91 ? 16.585 1.582 -7.284 1.00 97.31 91 LEU A CA 1
ATOM 722 C C . LEU A 1 91 ? 16.390 3.022 -7.764 1.00 97.31 91 LEU A C 1
ATOM 724 O O . LEU A 1 91 ? 15.716 3.264 -8.764 1.00 97.31 91 LEU A O 1
ATOM 728 N N . THR A 1 92 ? 17.034 3.981 -7.096 1.00 98.06 92 THR A N 1
ATOM 729 C CA . THR A 1 92 ? 16.992 5.394 -7.499 1.00 98.06 92 THR A CA 1
ATOM 730 C C . THR A 1 92 ? 17.562 5.580 -8.905 1.00 98.06 92 THR A C 1
ATOM 732 O O . THR A 1 92 ? 16.979 6.289 -9.726 1.00 98.06 92 THR A O 1
ATOM 735 N N . LEU A 1 93 ? 18.677 4.915 -9.215 1.00 97.81 93 LEU A N 1
ATOM 736 C CA . LEU A 1 93 ? 19.272 4.948 -10.548 1.00 97.81 93 LEU A CA 1
ATOM 737 C C . LEU A 1 93 ? 18.324 4.371 -11.611 1.00 97.81 93 LEU A C 1
ATOM 739 O O . LEU A 1 93 ? 18.077 5.036 -12.617 1.00 97.81 93 LEU A O 1
ATOM 743 N N . GLN A 1 94 ? 17.764 3.180 -11.386 1.00 97.81 94 GLN A N 1
ATOM 744 C CA . GLN A 1 94 ? 16.824 2.538 -12.313 1.00 97.81 94 GLN A CA 1
ATOM 745 C C . GLN A 1 94 ? 15.569 3.400 -12.540 1.00 97.81 94 GLN A C 1
ATOM 747 O O . GLN A 1 94 ? 15.123 3.553 -13.679 1.00 97.81 94 GLN A O 1
ATOM 752 N N . MET A 1 95 ? 15.048 4.053 -11.495 1.00 97.69 95 MET A N 1
ATOM 753 C CA . MET A 1 95 ? 13.924 4.992 -11.606 1.00 97.69 95 MET A CA 1
ATOM 754 C C . MET A 1 95 ? 14.267 6.234 -12.436 1.00 97.69 95 MET A C 1
ATOM 756 O O . MET A 1 95 ? 13.480 6.639 -13.296 1.00 97.69 95 MET A O 1
ATOM 760 N N . ASN A 1 96 ? 15.454 6.811 -12.240 1.00 97.88 96 ASN A N 1
ATOM 761 C CA . ASN A 1 96 ? 15.922 7.949 -13.036 1.00 97.88 96 ASN A CA 1
ATOM 762 C C . ASN A 1 96 ? 16.114 7.573 -14.513 1.00 97.88 96 ASN A C 1
ATOM 764 O O . ASN A 1 96 ? 15.795 8.369 -15.400 1.00 97.88 96 ASN A O 1
ATOM 768 N N . LEU A 1 97 ? 16.593 6.357 -14.795 1.00 97.12 97 LEU A N 1
ATOM 769 C CA . LEU A 1 97 ? 16.703 5.839 -16.161 1.00 97.12 97 LEU A CA 1
ATOM 770 C C . LEU A 1 97 ? 15.324 5.700 -16.823 1.00 97.12 97 LEU A C 1
ATOM 772 O O . LEU A 1 97 ? 15.154 6.157 -17.955 1.00 97.12 97 LEU A O 1
ATOM 776 N N . LEU A 1 98 ? 14.324 5.149 -16.123 1.00 96.00 98 LEU A N 1
ATOM 777 C CA . LEU A 1 98 ? 12.943 5.088 -16.627 1.00 96.00 98 LEU A CA 1
ATOM 778 C C . LEU A 1 98 ? 12.376 6.484 -16.909 1.00 96.00 98 LEU A C 1
ATOM 780 O O . LEU A 1 98 ? 11.744 6.703 -17.945 1.00 96.00 98 LEU A O 1
ATOM 784 N N . GLU A 1 99 ? 12.620 7.447 -16.017 1.00 97.12 99 GLU A N 1
ATOM 785 C CA . GLU A 1 99 ? 12.169 8.824 -16.213 1.00 97.12 99 GLU A CA 1
ATOM 786 C C . GLU A 1 99 ? 12.825 9.468 -17.445 1.00 97.12 99 GLU A C 1
ATOM 788 O O . GLU A 1 99 ? 12.143 10.134 -18.232 1.00 97.12 99 GLU A O 1
ATOM 793 N N . LEU A 1 100 ? 14.128 9.246 -17.645 1.00 95.94 100 LEU A N 1
ATOM 794 C CA . LEU A 1 100 ? 14.862 9.721 -18.816 1.00 95.94 100 LEU A CA 1
ATOM 795 C C . LEU A 1 100 ? 14.305 9.123 -20.112 1.00 95.94 100 LEU A C 1
ATOM 797 O O . LEU A 1 100 ? 13.998 9.877 -21.036 1.00 95.94 100 LEU A O 1
ATOM 801 N N . ILE A 1 101 ? 14.129 7.799 -20.169 1.00 93.56 101 ILE A N 1
ATOM 802 C CA . ILE A 1 101 ? 13.548 7.108 -21.332 1.00 93.56 101 ILE A CA 1
ATOM 803 C C . ILE A 1 101 ? 12.175 7.707 -21.658 1.00 93.56 101 ILE A C 1
ATOM 805 O O . ILE A 1 101 ? 11.914 8.073 -22.805 1.00 93.56 101 ILE A O 1
ATOM 809 N N . ARG A 1 102 ? 11.327 7.910 -20.642 1.00 93.44 102 ARG A N 1
ATOM 810 C CA . ARG A 1 102 ? 10.004 8.527 -20.812 1.00 93.44 102 ARG A CA 1
ATOM 811 C C . ARG A 1 102 ? 10.095 9.953 -21.366 1.00 93.44 102 ARG A C 1
ATOM 813 O O . ARG A 1 102 ? 9.326 10.311 -22.257 1.00 93.44 102 ARG A O 1
ATOM 820 N N . LYS A 1 103 ? 11.022 10.775 -20.862 1.00 95.12 103 LYS A N 1
ATOM 821 C CA . LYS A 1 103 ? 11.237 12.154 -21.344 1.00 95.12 103 LYS A CA 1
ATOM 822 C C . LYS A 1 103 ? 11.695 12.182 -22.807 1.00 95.12 103 LYS A C 1
ATOM 824 O O . LYS A 1 103 ? 11.233 13.033 -23.567 1.00 95.12 103 LYS A O 1
ATOM 829 N N . LEU A 1 104 ? 12.559 11.252 -23.215 1.00 93.56 104 LEU A N 1
ATOM 830 C CA . LEU A 1 104 ? 13.012 11.129 -24.605 1.00 93.56 104 LEU A CA 1
ATOM 831 C C . LEU A 1 104 ? 11.860 10.729 -25.539 1.00 93.56 104 LEU A C 1
ATOM 833 O O . LEU A 1 104 ? 11.629 11.413 -26.534 1.00 93.56 104 LEU A O 1
ATOM 837 N N . GLN A 1 105 ? 11.066 9.721 -25.165 1.00 91.75 105 GLN A N 1
ATOM 838 C CA . GLN A 1 105 ? 9.884 9.294 -25.930 1.00 91.75 105 GLN A CA 1
ATOM 839 C C . GLN A 1 105 ? 8.855 10.421 -26.100 1.00 91.75 105 GLN A C 1
ATOM 841 O O . GLN A 1 105 ? 8.293 10.616 -27.179 1.00 91.75 105 GLN A O 1
ATOM 846 N N . GLN A 1 106 ? 8.616 11.210 -25.048 1.00 90.38 106 GLN A N 1
ATOM 847 C CA . GLN A 1 106 ? 7.726 12.370 -25.124 1.00 90.38 106 GLN A CA 1
ATOM 848 C C . GLN A 1 106 ? 8.257 13.422 -26.099 1.00 90.38 106 GLN A C 1
ATOM 850 O O . GLN A 1 106 ? 7.492 13.932 -26.920 1.00 90.38 106 GLN A O 1
ATOM 855 N N . LYS A 1 107 ? 9.562 13.711 -26.066 1.00 83.69 107 LYS A N 1
ATOM 856 C CA . LYS A 1 107 ? 10.195 14.644 -27.004 1.00 83.69 107 LYS A CA 1
ATOM 857 C C . LYS A 1 107 ? 10.047 14.174 -28.455 1.00 83.69 107 LYS A C 1
ATOM 859 O O . LYS A 1 107 ? 9.645 14.975 -29.292 1.00 83.69 107 LYS A O 1
ATOM 864 N N . GLU A 1 108 ? 10.278 12.893 -28.735 1.00 76.75 108 GLU A N 1
AT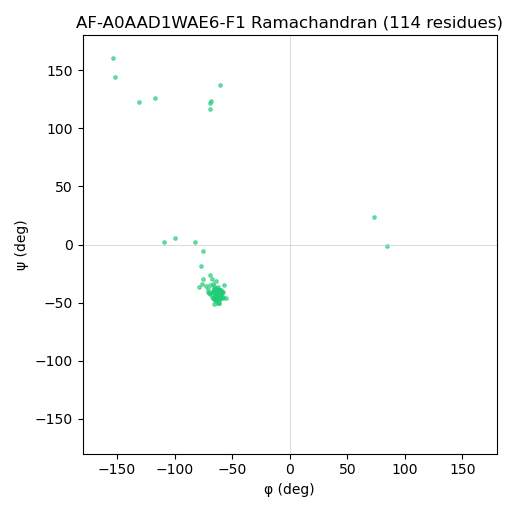OM 865 C CA . GLU A 1 108 ? 10.102 12.301 -30.073 1.00 76.75 108 GLU A CA 1
ATOM 866 C C . GLU A 1 108 ? 8.642 12.351 -30.559 1.00 76.75 108 GLU A C 1
ATOM 868 O O . GLU A 1 108 ? 8.363 12.643 -31.727 1.00 76.75 108 GLU A O 1
ATOM 873 N N . SER A 1 109 ? 7.682 12.135 -29.654 1.00 73.50 109 SER A N 1
ATOM 874 C CA . SER A 1 109 ? 6.250 12.230 -29.969 1.00 73.50 109 SER A CA 1
ATOM 875 C C . SER A 1 109 ? 5.794 13.660 -30.300 1.00 73.50 109 SER A C 1
ATOM 877 O O . SER A 1 109 ? 4.876 13.854 -31.096 1.00 73.50 109 SER A O 1
ATOM 879 N N . LEU A 1 110 ? 6.449 14.669 -29.717 1.00 60.81 110 LEU A N 1
ATOM 880 C CA . LEU A 1 110 ? 6.191 16.082 -30.000 1.00 60.81 110 LEU A CA 1
ATOM 881 C C . LEU A 1 110 ? 6.853 16.521 -31.310 1.00 60.81 110 LEU A C 1
ATOM 883 O O . LEU A 1 110 ? 6.257 17.288 -32.061 1.00 60.81 110 LEU A O 1
ATOM 887 N N . THR A 1 111 ? 8.048 16.011 -31.620 1.00 60.94 111 THR A N 1
ATOM 888 C CA . THR A 1 111 ? 8.750 16.326 -32.874 1.00 60.94 111 THR A CA 1
ATOM 889 C C . THR A 1 111 ? 8.155 15.609 -34.089 1.00 60.94 111 THR A C 1
ATOM 891 O O . THR A 1 111 ? 8.183 16.164 -35.182 1.00 60.94 111 THR A O 1
ATOM 894 N N . SER A 1 112 ? 7.570 14.415 -33.924 1.00 58.94 112 SER A N 1
ATOM 895 C CA . SER A 1 112 ? 6.922 13.675 -35.027 1.00 58.94 112 SER A CA 1
ATOM 896 C C . SER A 1 112 ? 5.533 14.201 -35.412 1.00 58.94 112 SER A C 1
ATOM 898 O O . SER A 1 112 ? 5.087 13.960 -36.527 1.00 58.94 112 SER A O 1
ATOM 900 N N . LYS A 1 113 ? 4.866 14.983 -34.550 1.00 57.75 113 LYS A N 1
ATOM 901 C CA . LYS A 1 113 ? 3.613 15.697 -34.8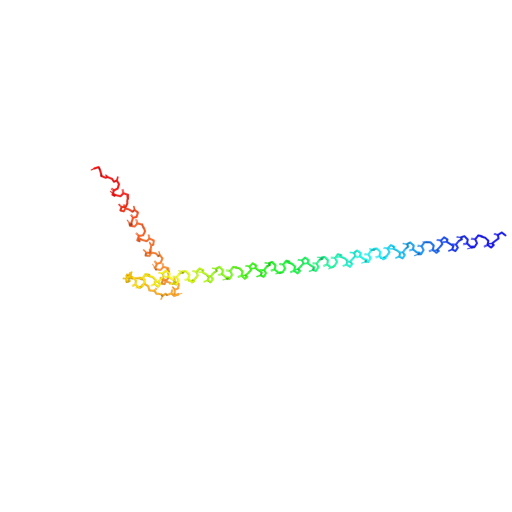81 1.00 57.75 113 LYS A CA 1
ATOM 902 C C . LYS A 1 113 ? 3.834 17.023 -35.628 1.00 57.75 113 LYS A C 1
ATOM 904 O O . LYS A 1 113 ? 2.870 17.737 -35.888 1.00 57.75 113 LYS A O 1
ATOM 909 N N . GLY A 1 114 ? 5.087 17.371 -35.929 1.00 53.97 114 GLY A N 1
ATOM 910 C CA . GLY A 1 114 ? 5.489 18.680 -36.446 1.00 53.97 114 GLY A CA 1
ATOM 911 C C . GLY A 1 114 ? 5.726 18.784 -37.955 1.00 53.97 114 GLY A C 1
ATOM 912 O O . GLY A 1 114 ? 6.169 19.843 -38.388 1.00 53.97 114 GLY A O 1
ATOM 913 N N . PHE A 1 115 ? 5.457 17.750 -38.756 1.00 49.16 115 PHE A N 1
ATOM 914 C CA . PHE A 1 115 ? 5.656 17.813 -40.210 1.00 49.16 115 PHE A CA 1
ATOM 915 C C . PHE A 1 115 ? 4.412 17.320 -40.975 1.00 49.16 115 PHE A C 1
ATOM 917 O O . PHE A 1 115 ? 3.977 16.197 -40.707 1.00 49.16 115 PHE A O 1
ATOM 924 N N . PRO A 1 116 ? 3.820 18.146 -41.869 1.00 55.41 116 PRO 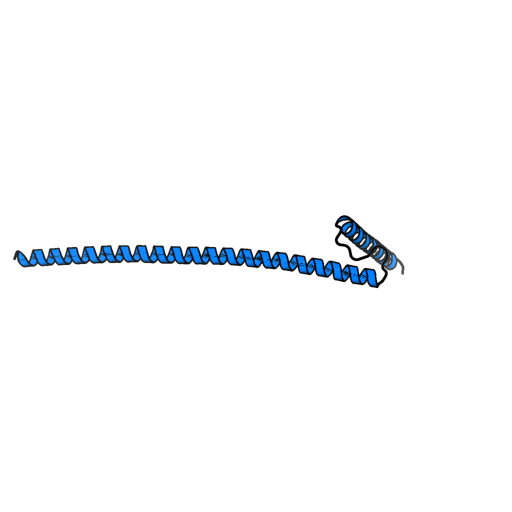A N 1
ATOM 925 C CA . PRO A 1 116 ? 2.825 17.709 -42.850 1.00 55.41 116 PRO A CA 1
ATOM 926 C C . PRO A 1 116 ? 3.442 16.882 -43.985 1.00 55.41 116 PRO A C 1
ATOM 928 O O . PRO A 1 116 ? 4.640 17.087 -44.292 1.00 55.41 116 PRO A O 1
#

Radius of gyration: 38.34 Å; Cα contacts (8 Å, |Δi|>4): 20; chains: 1; bounding box: 77×30×112 Å

Mean predicted aligned error: 11.64 Å

Sequence (116 aa):
MQSTEVTAGLKQDLGRKHKEAQQSCKTHNMSVLKAAQQRELESLEHRIKEEQRMMDEKIVLELDQKVIDQQSTLEKAGVSGFYITTNPQELTLQMNLLELIRKLQQKESLTSKGFP

Foldseek 3Di:
DVVVVVVVVVVVVVVVVVVVVVVVVVVVVVVVVVVVVVVVVVVVVVVVVVVVVVVVVVVVVVVVVVVQVVLVVCVVVVPPLGHRDPPPVSVVVVVVVVVVVVVVVVVVVVVVVPDD

Secondary structure (DSSP, 8-state):
-HHHHHHHHHHHHHHHHHHHHHHHHHHHHHHHHHHHHHHHHHHHHHHHHHHHHHHHHHHHHHHHHHHHHHHHHHHHTT-TT------HHHHHHHHHHHHHHHHHHHHHHHHHTT--

Organism: Pelobates cultripes (NCBI:txid61616)

InterPro domains:
  IPR010849 Gonadal family [PF07324] (8-110)
  IPR010849 Gonadal family [PTHR13054] (9-112)

Solvent-accessible surface area (backbone atoms only — not comparable to full-atom values): 6456 Å² total; per-residue (Å²): 119,70,73,62,54,56,54,51,53,53,51,52,54,51,52,49,54,51,53,52,54,52,52,52,50,53,55,49,53,52,51,52,51,50,55,49,53,51,51,52,50,53,52,49,54,52,50,52,53,50,53,51,51,56,49,54,55,48,50,52,54,54,51,52,50,51,51,48,55,52,26,46,51,37,33,76,71,63,41,84,87,44,57,79,72,86,50,67,69,58,47,52,50,44,51,51,51,53,53,48,54,50,53,50,54,52,52,52,60,58,60,67,73,69,67,136

pLDDT: mean 87.95, std 13.47, range [49.16, 98.56]